Protein AF-A0A7L7MEM9-F1 (afdb_monomer_lite)

pLDDT: mean 86.43, std 15.24, range [37.97, 97.62]

Sequence (94 aa):
MSARGDLAFALGSYRTRSPSSALGWLLLRGRDVADQLAPAAARPVRHWLRDRHEHERALAALADGGTYTFTAHEDGVRYLLTAGPRDRASTSRP

Structure (mmCIF, N/CA/C/O backbone):
data_AF-A0A7L7MEM9-F1
#
_entry.id   AF-A0A7L7MEM9-F1
#
loop_
_atom_site.group_PDB
_atom_site.id
_atom_site.type_symbol
_atom_site.label_atom_id
_atom_site.label_alt_id
_atom_site.label_comp_id
_atom_site.label_asym_id
_atom_site.label_entity_id
_atom_site.label_seq_id
_atom_site.pdbx_PDB_ins_code
_atom_site.Cartn_x
_atom_site.Cartn_y
_atom_site.Cartn_z
_atom_site.occupancy
_atom_site.B_iso_or_equiv
_atom_site.auth_seq_id
_atom_site.auth_comp_id
_atom_site.auth_asym_id
_atom_site.auth_atom_id
_atom_site.pdbx_PDB_model_num
ATOM 1 N N . MET A 1 1 ? -19.142 -14.993 20.794 1.00 37.97 1 MET A N 1
ATOM 2 C CA . MET A 1 1 ? -19.893 -14.854 19.530 1.00 37.97 1 MET A CA 1
ATOM 3 C C . MET A 1 1 ? -18.862 -14.706 18.420 1.00 37.97 1 MET A C 1
ATOM 5 O O . MET A 1 1 ? -18.264 -13.649 18.297 1.00 37.97 1 MET A O 1
ATOM 9 N N . SER A 1 2 ? -18.527 -15.810 17.750 1.00 40.91 2 SER A N 1
ATOM 10 C CA . SER A 1 2 ? -17.409 -15.898 16.803 1.00 40.91 2 SER A CA 1
ATOM 11 C C . SER A 1 2 ? -17.913 -15.702 15.378 1.00 40.91 2 SER A C 1
ATOM 13 O O . SER A 1 2 ? -18.596 -16.575 14.856 1.00 40.91 2 SER A O 1
ATOM 15 N N . ALA A 1 3 ? -17.534 -14.599 14.740 1.00 43.97 3 ALA A N 1
ATOM 16 C CA . ALA A 1 3 ? -17.547 -14.470 13.288 1.00 43.97 3 ALA A CA 1
ATOM 17 C C . ALA A 1 3 ? -16.091 -14.306 12.833 1.00 43.97 3 ALA A C 1
ATOM 19 O O . ALA A 1 3 ? -15.616 -13.197 12.627 1.00 43.97 3 ALA A O 1
ATOM 20 N N . ARG A 1 4 ? -15.339 -15.411 12.745 1.00 52.22 4 ARG A N 1
ATOM 21 C CA . ARG A 1 4 ? -14.031 -15.406 12.068 1.00 52.22 4 ARG A CA 1
ATOM 22 C C . ARG A 1 4 ? -14.275 -15.587 10.574 1.00 52.22 4 ARG A C 1
ATOM 24 O O . ARG A 1 4 ? -14.120 -16.682 10.047 1.00 52.22 4 ARG A O 1
ATOM 31 N N . GLY A 1 5 ? -14.747 -14.532 9.922 1.00 54.09 5 GLY A N 1
ATOM 32 C CA . GLY A 1 5 ? -14.684 -14.425 8.471 1.00 54.09 5 GLY A CA 1
ATOM 33 C C . GLY A 1 5 ? -13.474 -13.574 8.124 1.00 54.09 5 GLY A C 1
ATOM 34 O O . GLY A 1 5 ? -13.493 -12.393 8.439 1.00 54.09 5 GLY A O 1
ATOM 35 N N . ASP A 1 6 ? -12.443 -14.158 7.506 1.00 69.38 6 ASP A N 1
ATOM 36 C CA . ASP A 1 6 ? -11.277 -13.422 6.993 1.00 69.38 6 ASP A CA 1
ATOM 37 C C . ASP A 1 6 ? -11.669 -12.593 5.754 1.00 69.38 6 ASP A C 1
ATOM 39 O O . ASP A 1 6 ? -11.327 -12.937 4.613 1.00 69.38 6 ASP A O 1
ATOM 43 N N . LEU A 1 7 ? -12.423 -11.512 5.967 1.00 82.50 7 LEU A N 1
ATOM 44 C CA . LEU A 1 7 ? -12.882 -10.619 4.905 1.00 82.50 7 LEU A CA 1
ATOM 45 C C . LEU A 1 7 ? -11.689 -9.859 4.329 1.00 82.50 7 LEU A C 1
ATOM 47 O O . LEU A 1 7 ? -11.009 -9.118 5.032 1.00 82.50 7 LEU A O 1
ATOM 51 N N . ALA A 1 8 ? -11.428 -10.048 3.039 1.00 85.38 8 ALA A N 1
ATOM 52 C CA . ALA A 1 8 ? -10.356 -9.366 2.331 1.00 85.38 8 ALA A CA 1
ATOM 53 C C . ALA A 1 8 ? -10.908 -8.168 1.546 1.00 85.38 8 ALA A C 1
ATOM 55 O O . ALA A 1 8 ? -11.735 -8.341 0.653 1.00 85.38 8 ALA A O 1
ATOM 56 N N . PHE A 1 9 ? -10.420 -6.964 1.844 1.00 85.31 9 PHE A N 1
ATOM 57 C CA . PHE A 1 9 ? -10.749 -5.736 1.126 1.00 85.31 9 PHE A CA 1
ATOM 58 C C . PHE A 1 9 ? -9.538 -5.245 0.339 1.00 85.31 9 PHE A C 1
ATOM 60 O O . PHE A 1 9 ? -8.512 -4.856 0.901 1.00 85.31 9 PHE A O 1
ATOM 67 N N . ALA A 1 10 ? -9.673 -5.240 -0.986 1.00 87.62 10 ALA A N 1
ATOM 68 C CA . ALA A 1 10 ? -8.687 -4.648 -1.877 1.00 87.62 10 ALA A CA 1
ATOM 69 C C . ALA A 1 10 ? -8.818 -3.119 -1.859 1.00 87.62 10 ALA A C 1
ATOM 71 O O . ALA A 1 10 ? -9.841 -2.565 -2.254 1.00 87.62 10 ALA A O 1
ATOM 72 N N . LEU A 1 11 ? -7.765 -2.432 -1.420 1.00 87.38 11 LEU A N 1
ATOM 73 C CA . LEU A 1 11 ? -7.715 -0.968 -1.323 1.00 87.38 11 LEU A CA 1
ATOM 74 C C . LEU A 1 11 ? -7.163 -0.295 -2.585 1.00 87.38 11 LEU A C 1
ATOM 76 O O . LEU A 1 11 ? -7.167 0.938 -2.704 1.00 87.38 11 LEU A O 1
ATOM 80 N N . GLY A 1 12 ? -6.693 -1.109 -3.525 1.00 90.12 12 GLY A N 1
ATOM 81 C CA . GLY A 1 12 ? -6.268 -0.702 -4.850 1.00 90.12 12 GLY A CA 1
ATOM 82 C C . GLY A 1 12 ? -5.205 -1.632 -5.414 1.00 90.12 12 GLY A C 1
ATOM 83 O O . GLY A 1 12 ? -4.539 -2.371 -4.684 1.00 90.12 12 GLY A O 1
ATOM 84 N N . SER A 1 13 ? -5.012 -1.531 -6.726 1.00 93.25 13 SER A N 1
ATOM 85 C CA . SER A 1 13 ? -3.889 -2.158 -7.407 1.00 93.25 13 SER A CA 1
ATOM 86 C C . SER A 1 13 ? -3.243 -1.208 -8.401 1.00 93.25 13 SER A C 1
ATOM 88 O O . SER A 1 13 ? -3.959 -0.472 -9.085 1.00 93.25 13 SER A O 1
ATOM 90 N N . TYR A 1 14 ? -1.925 -1.283 -8.555 1.00 94.75 14 TYR A N 1
ATOM 91 C CA . TYR A 1 14 ? -1.211 -0.509 -9.564 1.00 94.75 14 TYR A CA 1
ATOM 92 C C . TYR A 1 14 ? -0.214 -1.351 -10.342 1.00 94.75 14 TYR A C 1
ATOM 94 O O . TYR A 1 14 ? 0.583 -2.098 -9.780 1.00 94.75 14 TYR A O 1
ATOM 102 N N . ARG A 1 15 ? -0.265 -1.218 -11.668 1.00 93.12 15 ARG A N 1
ATOM 103 C CA . ARG A 1 15 ? 0.588 -1.967 -12.584 1.00 93.12 15 ARG A CA 1
ATOM 104 C C . ARG A 1 15 ? 1.432 -1.029 -13.427 1.00 93.12 15 ARG A C 1
ATOM 106 O O . ARG A 1 15 ? 0.904 -0.236 -14.207 1.00 93.12 15 ARG A O 1
ATOM 113 N N . THR A 1 16 ? 2.747 -1.147 -13.312 1.00 92.62 16 THR A N 1
ATOM 114 C CA . THR A 1 16 ? 3.708 -0.309 -14.041 1.00 92.62 16 THR A CA 1
ATOM 115 C C . THR A 1 16 ? 4.965 -1.101 -14.377 1.00 92.62 16 THR A C 1
ATOM 117 O O . THR A 1 16 ? 5.228 -2.133 -13.780 1.00 92.62 16 THR A O 1
ATOM 120 N N . ARG A 1 17 ? 5.744 -0.648 -15.361 1.00 90.38 17 ARG A N 1
ATOM 121 C CA . ARG A 1 17 ? 7.047 -1.257 -15.686 1.00 90.38 17 ARG A CA 1
ATOM 122 C C . ARG A 1 17 ? 8.180 -0.764 -14.788 1.00 90.38 17 ARG A C 1
ATOM 124 O O . ARG A 1 17 ? 9.279 -1.289 -14.874 1.00 90.38 17 ARG A O 1
ATOM 131 N N . SER A 1 18 ? 7.927 0.269 -13.986 1.00 94.94 18 SER A N 1
ATOM 132 C CA . SER A 1 18 ? 8.921 0.889 -13.114 1.00 94.94 18 SER A CA 1
ATOM 133 C C . SER A 1 18 ? 8.710 0.434 -11.665 1.00 94.94 18 SER A C 1
ATOM 135 O O . SER A 1 18 ? 7.715 0.843 -11.056 1.00 94.94 18 SER A O 1
ATOM 137 N N . PRO A 1 19 ? 9.627 -0.366 -11.085 1.00 94.44 19 PRO A N 1
ATOM 138 C CA . PRO A 1 19 ? 9.542 -0.800 -9.689 1.0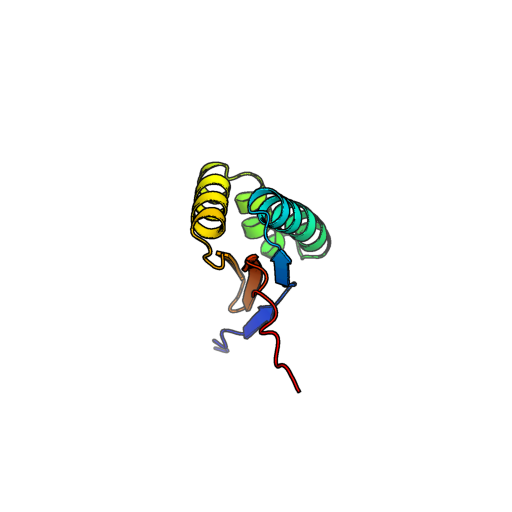0 94.44 19 PRO A CA 1
ATOM 139 C C . PRO A 1 19 ? 9.463 0.371 -8.703 1.00 94.44 19 PRO A C 1
ATOM 141 O O . PRO A 1 19 ? 8.667 0.350 -7.766 1.00 94.44 19 PRO A O 1
ATOM 144 N N . SER A 1 20 ? 10.219 1.445 -8.950 1.00 96.00 20 SER A N 1
ATOM 145 C CA . SER A 1 20 ? 10.203 2.641 -8.100 1.00 96.00 20 SER A CA 1
ATOM 146 C C . SER A 1 20 ? 8.874 3.394 -8.179 1.00 96.00 20 SER A C 1
ATOM 148 O O . SER A 1 20 ? 8.384 3.881 -7.162 1.00 96.00 20 SER A O 1
ATOM 150 N N . SER A 1 21 ? 8.239 3.443 -9.354 1.00 96.88 21 SER A N 1
ATOM 151 C CA . SER A 1 21 ? 6.895 4.017 -9.493 1.00 96.88 21 SER A CA 1
ATOM 152 C C . SER A 1 21 ? 5.831 3.147 -8.818 1.00 96.88 21 SER A C 1
ATOM 154 O O . SER A 1 21 ? 4.889 3.687 -8.245 1.00 96.88 21 SER A O 1
ATOM 156 N N . ALA A 1 22 ? 5.981 1.819 -8.854 1.00 96.25 22 ALA A N 1
ATOM 157 C CA . ALA A 1 22 ? 5.099 0.893 -8.144 1.00 96.25 22 ALA A CA 1
ATOM 158 C C . ALA A 1 22 ? 5.190 1.081 -6.622 1.00 96.25 22 ALA A C 1
ATOM 160 O O . ALA A 1 22 ? 4.159 1.243 -5.968 1.00 96.25 22 ALA A O 1
ATOM 161 N N . LEU A 1 23 ? 6.406 1.155 -6.069 1.00 97.19 23 LEU A N 1
ATOM 162 C CA . LEU A 1 23 ? 6.611 1.458 -4.652 1.00 97.19 23 LEU A CA 1
ATOM 163 C C . LEU A 1 23 ? 6.086 2.855 -4.287 1.00 97.19 23 LEU A C 1
ATOM 165 O O . LEU A 1 23 ? 5.377 3.005 -3.297 1.00 97.19 23 LEU A O 1
ATOM 169 N N . GLY A 1 24 ? 6.373 3.871 -5.106 1.00 97.44 24 GLY A N 1
ATOM 170 C CA . GLY A 1 24 ? 5.875 5.232 -4.891 1.00 97.44 24 GLY A CA 1
ATOM 171 C C . GLY A 1 24 ? 4.346 5.301 -4.831 1.00 97.44 24 GLY A C 1
ATOM 172 O O . GLY A 1 24 ? 3.795 5.972 -3.958 1.00 97.44 24 GLY A O 1
ATOM 173 N N . TRP A 1 25 ? 3.658 4.551 -5.696 1.00 97.12 25 TRP A N 1
ATOM 174 C CA . TRP A 1 25 ? 2.204 4.428 -5.642 1.00 97.12 25 TRP A CA 1
ATOM 175 C C . TRP A 1 25 ? 1.723 3.756 -4.348 1.00 97.12 25 TRP A C 1
ATOM 177 O O . TRP A 1 25 ? 0.792 4.267 -3.729 1.00 97.12 25 TRP A O 1
ATOM 187 N N . LEU A 1 26 ? 2.362 2.664 -3.902 1.00 96.88 26 LEU A N 1
ATOM 188 C CA . LEU A 1 26 ? 2.000 1.994 -2.644 1.00 96.88 26 LEU A CA 1
ATOM 189 C C . LEU A 1 26 ? 2.138 2.936 -1.441 1.00 96.88 26 LEU A C 1
ATOM 191 O O . LEU A 1 26 ? 1.254 2.974 -0.589 1.00 96.88 26 LEU A O 1
ATOM 195 N N . LEU A 1 27 ? 3.215 3.727 -1.388 1.00 97.56 27 LEU A N 1
ATOM 196 C CA . LEU A 1 27 ? 3.456 4.694 -0.313 1.00 97.56 27 LEU A CA 1
ATOM 197 C C . LEU A 1 27 ? 2.411 5.809 -0.294 1.00 97.56 27 LEU A C 1
ATOM 199 O O . LEU A 1 27 ? 1.897 6.154 0.769 1.00 97.56 27 LEU A O 1
ATOM 203 N N . LEU A 1 28 ? 2.094 6.374 -1.461 1.00 97.50 28 LEU A N 1
ATOM 204 C CA . LEU A 1 28 ? 1.061 7.400 -1.574 1.00 97.50 28 LEU A CA 1
ATOM 205 C C . LEU A 1 28 ? -0.298 6.834 -1.159 1.00 97.50 28 LEU A C 1
ATOM 207 O O . LEU A 1 28 ? -0.948 7.369 -0.266 1.00 97.50 28 LEU A O 1
ATOM 211 N N . ARG A 1 29 ? -0.685 5.694 -1.738 1.00 96.00 29 ARG A N 1
ATOM 212 C CA . ARG A 1 29 ? -1.980 5.077 -1.465 1.00 96.00 29 ARG A CA 1
ATOM 213 C C . ARG A 1 29 ? -2.109 4.626 -0.012 1.00 96.00 29 ARG A C 1
ATOM 215 O O . ARG A 1 29 ? -3.178 4.766 0.572 1.00 96.00 29 ARG A O 1
ATOM 222 N N . GLY A 1 30 ? -1.031 4.117 0.581 1.00 95.19 30 GLY A N 1
ATOM 223 C CA . GLY A 1 30 ? -0.981 3.764 1.995 1.00 95.19 30 GLY A CA 1
ATOM 224 C C . GLY A 1 30 ? -1.235 4.965 2.907 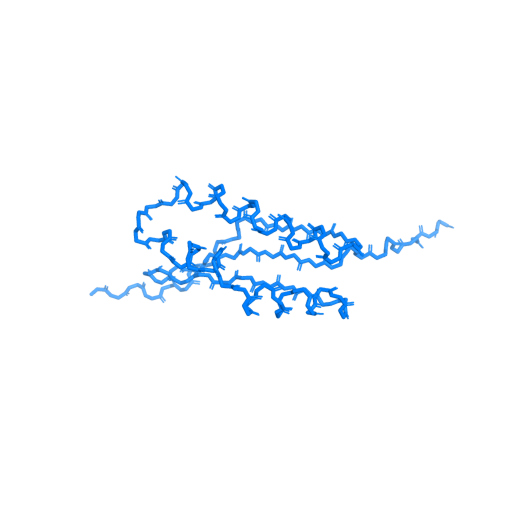1.00 95.19 30 GLY A C 1
ATOM 225 O O . GLY A 1 30 ? -1.935 4.816 3.905 1.00 95.19 30 GLY A O 1
ATOM 226 N N . ARG A 1 31 ? -0.732 6.161 2.561 1.00 96.25 31 ARG A N 1
ATOM 227 C CA . ARG A 1 31 ? -1.021 7.400 3.308 1.00 96.25 31 ARG A CA 1
ATOM 228 C C . ARG A 1 31 ? -2.495 7.773 3.205 1.00 96.25 31 ARG A C 1
ATOM 230 O O . ARG A 1 31 ? -3.144 7.882 4.239 1.00 96.25 31 ARG A O 1
ATOM 237 N N . ASP A 1 32 ? -3.026 7.844 1.984 1.00 95.25 32 ASP A N 1
ATOM 238 C CA . ASP A 1 32 ? -4.436 8.185 1.746 1.00 95.25 32 ASP A CA 1
ATOM 239 C C . ASP A 1 32 ? -5.386 7.244 2.506 1.00 95.25 32 ASP A C 1
ATOM 241 O O . ASP A 1 32 ? -6.371 7.675 3.100 1.00 95.25 32 ASP A O 1
ATOM 245 N N . VAL A 1 33 ? -5.079 5.943 2.510 1.00 91.19 33 VAL A N 1
ATOM 246 C CA . VAL A 1 33 ? -5.840 4.930 3.253 1.00 91.19 33 VAL A CA 1
ATOM 247 C C . VAL A 1 33 ? -5.706 5.138 4.760 1.00 91.19 33 VAL A C 1
ATOM 249 O O . VAL A 1 33 ? -6.705 5.100 5.473 1.00 91.19 33 VAL A O 1
ATOM 252 N N . ALA A 1 34 ? -4.490 5.341 5.270 1.00 92.50 34 ALA A N 1
ATOM 253 C CA . ALA A 1 34 ? -4.254 5.498 6.703 1.00 92.50 34 ALA A CA 1
ATOM 254 C C . ALA A 1 34 ? -4.945 6.737 7.301 1.00 92.50 34 ALA A C 1
ATOM 256 O O . ALA A 1 34 ? -5.177 6.765 8.513 1.00 92.50 34 ALA A O 1
ATOM 257 N N . ASP A 1 35 ? -5.258 7.734 6.474 1.00 94.12 35 ASP A N 1
ATOM 258 C CA . ASP A 1 35 ? -6.023 8.923 6.859 1.00 94.12 35 ASP A CA 1
ATOM 259 C C . ASP A 1 35 ? -7.541 8.672 6.880 1.00 94.12 35 ASP A C 1
ATOM 261 O O . ASP A 1 35 ? -8.272 9.368 7.581 1.00 94.12 35 ASP A O 1
ATOM 265 N N . GLN A 1 36 ? -8.021 7.657 6.154 1.00 89.69 36 GLN A N 1
ATOM 266 C CA . GLN A 1 36 ? -9.439 7.275 6.079 1.00 89.69 36 GLN A CA 1
ATOM 267 C C . GLN A 1 36 ? -9.826 6.179 7.083 1.00 89.69 36 GLN A C 1
ATOM 269 O O . GLN A 1 36 ? -11.004 6.018 7.403 1.00 89.69 36 GLN A O 1
ATOM 274 N N . LEU A 1 37 ? -8.854 5.402 7.564 1.00 87.56 37 LEU A N 1
ATOM 275 C CA . LEU A 1 37 ? -9.081 4.316 8.514 1.00 87.56 37 LEU A CA 1
ATOM 276 C C . LEU A 1 37 ? -9.253 4.824 9.952 1.00 87.56 37 LEU A C 1
ATOM 278 O O . LEU A 1 37 ? -8.636 5.801 10.379 1.00 87.56 37 LEU A O 1
ATOM 282 N N . ALA A 1 38 ? -10.033 4.080 10.742 1.00 87.94 38 ALA A N 1
ATOM 283 C CA . ALA A 1 38 ? -10.079 4.268 12.187 1.00 87.94 38 ALA A CA 1
ATOM 284 C C . ALA A 1 38 ? -8.669 4.120 12.803 1.00 87.94 38 ALA A C 1
ATOM 286 O O . ALA A 1 38 ? -7.853 3.347 12.289 1.00 87.94 38 ALA A O 1
ATOM 287 N N . PRO A 1 39 ? -8.363 4.797 13.929 1.00 88.12 39 PRO A N 1
ATOM 288 C CA . PRO A 1 39 ? -7.006 4.838 14.474 1.00 88.12 39 PRO A CA 1
ATOM 289 C C . PRO A 1 39 ? -6.357 3.473 14.726 1.00 88.12 39 PRO A C 1
ATOM 291 O O . PRO A 1 39 ? -5.146 3.359 14.556 1.00 88.12 39 PRO A O 1
ATOM 294 N N . ALA A 1 40 ? -7.127 2.458 15.132 1.00 85.50 40 ALA A N 1
ATOM 295 C CA . ALA A 1 40 ? -6.619 1.102 15.349 1.00 85.50 40 ALA A CA 1
ATOM 296 C C . ALA A 1 40 ? -6.228 0.434 14.015 1.00 85.50 40 ALA A C 1
ATOM 298 O O . ALA A 1 40 ? -5.050 0.139 13.813 1.00 85.50 40 ALA A O 1
ATOM 299 N N . ALA A 1 41 ? -7.154 0.393 13.051 1.00 84.75 41 ALA A N 1
ATOM 300 C CA . ALA A 1 41 ? -6.936 -0.133 11.701 1.00 84.75 41 ALA A CA 1
ATOM 301 C C . ALA A 1 41 ? -5.819 0.588 10.915 1.00 84.75 41 ALA A C 1
ATOM 303 O O . ALA A 1 41 ? -5.157 -0.011 10.068 1.00 84.75 41 ALA A O 1
ATOM 304 N N . ALA A 1 42 ? -5.569 1.873 11.191 1.00 90.62 42 ALA A N 1
ATOM 305 C CA . ALA A 1 42 ? -4.510 2.642 10.537 1.00 90.62 42 ALA A CA 1
ATOM 306 C C . ALA A 1 42 ? -3.092 2.294 11.034 1.00 90.62 42 ALA A C 1
ATOM 308 O O . ALA A 1 42 ? -2.114 2.566 10.333 1.00 90.62 42 ALA A O 1
ATOM 309 N N . ARG A 1 43 ? -2.939 1.715 12.238 1.00 91.25 43 ARG A N 1
ATOM 310 C CA . ARG A 1 43 ? -1.627 1.403 12.844 1.00 91.25 43 ARG A CA 1
ATOM 311 C C . ARG A 1 43 ? -0.723 0.541 11.957 1.00 91.25 43 ARG A C 1
ATOM 313 O O . ARG A 1 43 ? 0.406 0.978 11.727 1.00 91.25 43 ARG A O 1
ATOM 320 N N . PRO A 1 44 ? -1.159 -0.625 11.442 1.00 90.38 44 PRO A N 1
ATOM 321 C CA . PRO A 1 44 ? -0.306 -1.460 10.597 1.00 90.38 44 PRO A CA 1
ATOM 322 C C . PRO A 1 44 ? 0.123 -0.745 9.311 1.00 90.38 44 PRO A C 1
ATOM 324 O O . PRO A 1 44 ? 1.287 -0.830 8.927 1.00 90.38 44 PRO A O 1
ATOM 327 N N . VAL A 1 45 ? -0.767 0.037 8.689 1.00 92.44 45 VAL A N 1
ATOM 328 C CA . VAL A 1 45 ? -0.440 0.823 7.486 1.00 92.44 45 VAL A CA 1
ATOM 329 C C . VAL A 1 45 ? 0.602 1.903 7.806 1.00 92.44 45 VAL A C 1
ATOM 331 O O . VAL A 1 45 ? 1.586 2.060 7.088 1.00 92.44 45 VAL A O 1
ATOM 334 N N . ARG A 1 46 ? 0.444 2.616 8.928 1.00 94.75 46 ARG A N 1
ATOM 335 C CA . ARG A 1 46 ? 1.398 3.643 9.388 1.00 94.75 46 ARG A CA 1
ATOM 336 C C . ARG A 1 46 ? 2.756 3.068 9.779 1.00 94.75 46 ARG A C 1
ATOM 338 O O . ARG A 1 46 ? 3.763 3.753 9.608 1.00 94.75 46 ARG A O 1
ATOM 345 N N . HIS A 1 47 ? 2.783 1.853 10.323 1.00 93.75 47 HIS A N 1
ATOM 346 C CA . HIS A 1 47 ? 4.021 1.137 10.609 1.00 93.75 47 HIS A CA 1
ATOM 347 C C . HIS A 1 47 ? 4.744 0.776 9.311 1.00 93.75 47 HIS A C 1
ATOM 349 O O . HIS A 1 47 ? 5.899 1.160 9.146 1.00 93.75 47 HIS A O 1
ATOM 355 N N . TRP A 1 48 ? 4.031 0.152 8.367 1.00 94.81 48 TRP A N 1
ATOM 356 C CA . TRP A 1 48 ? 4.563 -0.195 7.050 1.00 94.81 48 TRP A CA 1
ATOM 357 C C . TRP A 1 48 ? 5.153 1.021 6.330 1.00 94.81 48 TRP A C 1
ATOM 359 O O . TRP A 1 48 ? 6.306 0.977 5.933 1.00 94.81 48 TRP A O 1
ATOM 369 N N . LEU A 1 49 ? 4.444 2.160 6.302 1.00 96.19 49 LEU A N 1
ATOM 370 C CA . LEU A 1 49 ? 4.914 3.417 5.689 1.00 96.19 49 LEU A CA 1
ATOM 371 C C . LEU A 1 49 ? 6.248 3.956 6.242 1.00 96.19 49 LEU A C 1
ATOM 373 O O . LEU A 1 49 ? 6.832 4.872 5.655 1.00 96.19 49 LEU A O 1
ATOM 377 N N . ARG A 1 50 ? 6.708 3.458 7.393 1.00 96.94 50 ARG A N 1
ATOM 378 C CA . ARG A 1 50 ? 7.971 3.840 8.041 1.00 96.94 50 ARG A CA 1
ATOM 379 C C . ARG A 1 50 ? 9.005 2.711 8.016 1.00 96.94 50 ARG A C 1
ATOM 381 O O . ARG A 1 50 ? 10.152 2.946 8.401 1.00 96.94 50 ARG A O 1
ATOM 388 N N . ASP A 1 51 ? 8.629 1.519 7.564 1.00 96.81 51 ASP A N 1
ATOM 389 C CA . ASP A 1 51 ? 9.489 0.345 7.530 1.00 96.81 51 ASP A CA 1
ATOM 390 C C . ASP A 1 51 ? 10.328 0.321 6.247 1.00 96.81 51 ASP A C 1
ATOM 392 O O . ASP A 1 51 ? 9.908 -0.121 5.178 1.00 96.81 51 ASP A O 1
ATOM 396 N N . ARG A 1 52 ? 11.567 0.801 6.367 1.00 96.75 52 ARG A N 1
ATOM 397 C CA . ARG A 1 52 ? 12.517 0.819 5.249 1.00 96.75 52 ARG A CA 1
ATOM 398 C C . ARG A 1 52 ? 12.884 -0.578 4.751 1.00 96.75 52 ARG A C 1
ATOM 400 O O . ARG A 1 52 ? 13.022 -0.739 3.543 1.00 96.75 52 ARG A O 1
ATOM 407 N N . HIS A 1 53 ? 12.999 -1.565 5.640 1.00 97.19 53 HIS A N 1
ATOM 408 C CA . HIS A 1 53 ? 13.349 -2.925 5.222 1.00 97.19 53 HIS A CA 1
ATOM 409 C C . HIS A 1 53 ? 12.223 -3.525 4.385 1.00 97.19 53 HIS A C 1
ATOM 411 O O . HIS A 1 53 ? 12.474 -4.168 3.369 1.00 97.19 53 HIS A O 1
ATOM 417 N N . GLU A 1 54 ? 10.972 -3.272 4.766 1.00 95.75 54 GLU A N 1
ATOM 418 C CA . GLU A 1 54 ? 9.837 -3.747 3.986 1.00 95.75 54 GLU A CA 1
ATOM 419 C C . GLU A 1 54 ? 9.724 -3.049 2.627 1.00 95.75 54 GLU A C 1
ATOM 421 O O . GLU A 1 54 ? 9.406 -3.695 1.630 1.00 95.75 54 GLU A O 1
ATOM 426 N N . HIS A 1 55 ? 10.060 -1.760 2.542 1.00 97.31 55 HIS A N 1
ATOM 427 C CA . HIS A 1 55 ? 10.124 -1.058 1.259 1.00 97.31 55 HIS A CA 1
ATOM 428 C C . HIS A 1 55 ? 11.219 -1.606 0.337 1.00 97.31 55 HIS A C 1
ATOM 430 O O . HIS A 1 55 ? 10.998 -1.724 -0.867 1.00 97.31 55 HIS A O 1
ATOM 436 N N . GLU A 1 56 ? 12.384 -1.961 0.884 1.00 97.62 56 GLU A N 1
ATOM 437 C CA . GLU A 1 56 ? 13.462 -2.610 0.130 1.00 97.62 56 GLU A CA 1
ATOM 438 C C . GLU A 1 56 ? 13.031 -3.993 -0.371 1.00 97.62 56 GLU A C 1
ATOM 440 O O . GLU A 1 56 ? 13.226 -4.303 -1.548 1.00 97.62 56 GLU A O 1
ATOM 445 N N . ARG A 1 57 ? 12.355 -4.790 0.473 1.00 96.69 57 ARG 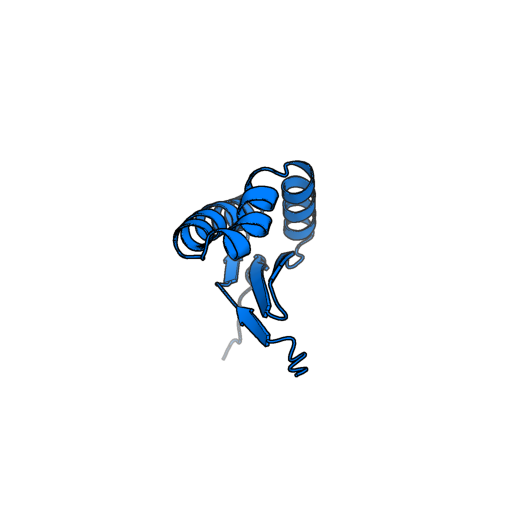A N 1
ATOM 446 C CA . ARG A 1 57 ? 11.763 -6.077 0.063 1.00 96.69 57 ARG A CA 1
ATOM 447 C C . ARG A 1 57 ? 10.726 -5.908 -1.043 1.00 96.69 57 ARG A C 1
ATOM 449 O O . ARG A 1 57 ? 10.756 -6.648 -2.026 1.00 96.69 57 ARG A O 1
ATOM 456 N N . ALA A 1 58 ? 9.836 -4.927 -0.911 1.00 96.06 58 ALA A N 1
ATOM 457 C CA . ALA A 1 58 ? 8.836 -4.622 -1.927 1.00 96.06 58 ALA A CA 1
ATOM 458 C C . ALA A 1 58 ? 9.493 -4.223 -3.253 1.00 96.06 58 ALA A C 1
ATOM 460 O O . ALA A 1 58 ? 9.103 -4.715 -4.311 1.00 96.06 58 ALA A O 1
ATOM 461 N N . LEU A 1 59 ? 10.515 -3.366 -3.201 1.00 97.00 59 LEU A N 1
ATOM 462 C CA . LEU A 1 59 ? 11.236 -2.920 -4.388 1.00 97.00 59 LEU A CA 1
ATOM 463 C C . LEU A 1 59 ? 11.962 -4.073 -5.086 1.00 97.00 59 LEU A C 1
ATOM 465 O O . LEU A 1 59 ? 11.880 -4.162 -6.308 1.00 97.00 59 LEU A O 1
ATOM 469 N N . ALA A 1 60 ? 12.625 -4.953 -4.329 1.00 97.00 60 ALA A N 1
ATOM 470 C CA . ALA A 1 60 ? 13.288 -6.138 -4.869 1.00 97.00 60 ALA A CA 1
ATOM 471 C C . ALA A 1 60 ? 12.285 -7.058 -5.581 1.00 97.00 60 ALA A C 1
ATOM 473 O O . ALA A 1 60 ? 12.465 -7.372 -6.754 1.00 97.00 60 ALA A O 1
ATOM 474 N N . ALA A 1 61 ? 11.160 -7.374 -4.929 1.00 95.38 61 ALA A N 1
ATOM 475 C CA . ALA A 1 61 ? 10.109 -8.192 -5.532 1.00 95.38 61 ALA A CA 1
ATOM 476 C C . ALA A 1 61 ? 9.560 -7.581 -6.834 1.00 95.38 61 ALA A C 1
ATOM 478 O O . ALA A 1 61 ? 9.334 -8.291 -7.810 1.00 95.38 61 ALA A O 1
ATOM 479 N N . LEU A 1 62 ? 9.363 -6.260 -6.870 1.0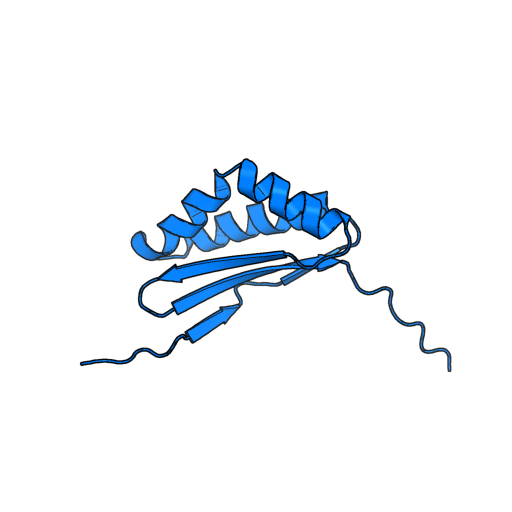0 95.06 62 LEU A N 1
ATOM 480 C CA . LEU A 1 62 ? 8.898 -5.546 -8.063 1.00 95.06 62 LEU A CA 1
ATOM 481 C C . LEU A 1 62 ? 9.960 -5.509 -9.175 1.00 95.06 62 LEU A C 1
ATOM 483 O O . LEU A 1 62 ? 9.608 -5.572 -10.354 1.00 95.06 62 LEU A O 1
ATOM 487 N N . ALA A 1 63 ? 11.242 -5.395 -8.818 1.00 94.56 63 ALA A N 1
ATOM 488 C CA . ALA A 1 63 ? 12.363 -5.402 -9.758 1.00 94.56 63 ALA A CA 1
ATOM 489 C C . ALA A 1 63 ? 12.549 -6.769 -10.429 1.00 94.56 63 ALA A C 1
ATOM 491 O O . ALA A 1 63 ? 12.820 -6.820 -11.628 1.00 94.56 63 ALA A O 1
ATOM 492 N N . ASP A 1 64 ? 12.276 -7.849 -9.699 1.00 94.69 64 ASP A N 1
ATOM 493 C CA . ASP A 1 64 ? 12.281 -9.220 -10.220 1.00 94.69 64 ASP A CA 1
ATOM 494 C C . ASP A 1 64 ? 11.060 -9.528 -11.114 1.00 94.69 64 ASP A C 1
ATOM 496 O O . ASP A 1 64 ? 10.871 -10.656 -11.571 1.00 94.69 64 ASP A O 1
ATOM 500 N N . GLY A 1 65 ? 10.203 -8.533 -11.380 1.00 92.06 65 GLY A N 1
ATOM 501 C CA . GLY A 1 65 ? 8.965 -8.710 -12.138 1.00 92.06 65 GLY A CA 1
ATOM 502 C C . GLY A 1 65 ? 7.865 -9.414 -11.338 1.00 92.06 65 GLY A C 1
ATOM 503 O O . GLY A 1 65 ? 6.908 -9.925 -11.917 1.00 92.06 65 GLY A O 1
ATOM 504 N N . GLY A 1 66 ? 7.981 -9.454 -10.013 1.00 92.38 66 GLY A N 1
ATOM 505 C CA . GLY A 1 66 ? 6.971 -9.990 -9.115 1.00 92.38 66 GLY A CA 1
ATOM 506 C C . GLY A 1 66 ? 5.863 -8.987 -8.795 1.00 92.38 66 GLY A C 1
ATOM 507 O O . GLY A 1 66 ? 5.992 -7.773 -8.956 1.00 92.38 66 GLY A O 1
ATOM 508 N N . THR A 1 67 ? 4.743 -9.512 -8.305 1.00 94.50 67 THR A N 1
ATOM 509 C CA . THR A 1 67 ? 3.710 -8.700 -7.655 1.00 94.50 67 THR A CA 1
ATOM 510 C C . THR A 1 67 ? 3.996 -8.650 -6.160 1.00 94.50 67 THR A C 1
ATOM 512 O O . THR A 1 67 ? 4.183 -9.687 -5.530 1.00 94.50 67 THR A O 1
ATOM 515 N N . TYR A 1 68 ? 3.977 -7.455 -5.585 1.00 95.94 68 TYR A N 1
ATOM 516 C CA . TYR A 1 68 ? 4.034 -7.240 -4.148 1.00 95.94 68 TYR A CA 1
ATOM 517 C C . TYR A 1 68 ? 2.636 -6.909 -3.618 1.00 95.94 68 TYR A C 1
ATOM 519 O O . TYR A 1 68 ? 1.931 -6.075 -4.189 1.00 95.94 68 TYR A O 1
ATOM 527 N N . THR A 1 69 ? 2.228 -7.556 -2.525 1.00 95.25 69 THR A N 1
ATOM 528 C CA . THR A 1 6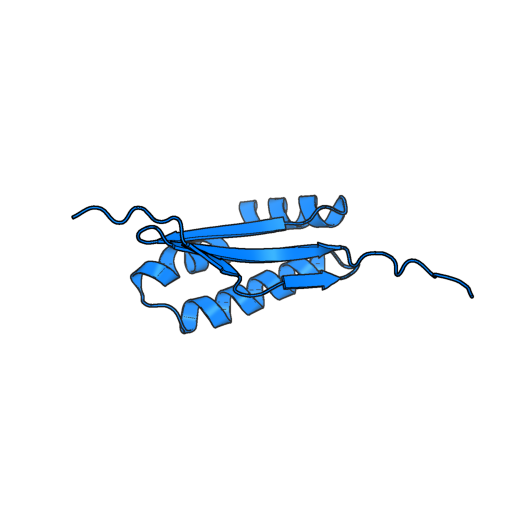9 ? 0.974 -7.246 -1.826 1.00 95.25 69 THR A CA 1
ATOM 529 C C . THR A 1 69 ? 1.258 -6.979 -0.360 1.00 95.25 69 THR A C 1
ATOM 531 O O . THR A 1 69 ? 1.611 -7.892 0.384 1.00 95.25 69 THR A O 1
ATOM 534 N N . PHE A 1 70 ? 1.051 -5.736 0.061 1.00 93.56 70 PHE A N 1
ATOM 535 C CA . PHE A 1 70 ? 0.988 -5.407 1.476 1.00 93.56 70 PHE A CA 1
ATOM 536 C C . PHE A 1 70 ? -0.362 -5.864 2.036 1.00 93.56 70 PHE A C 1
ATOM 538 O O . PHE A 1 70 ? -1.408 -5.560 1.456 1.00 93.56 70 PHE A O 1
ATOM 545 N N . THR A 1 71 ? -0.326 -6.576 3.164 1.00 92.19 71 THR A N 1
ATOM 546 C CA . THR A 1 71 ? -1.518 -7.050 3.876 1.00 92.19 71 THR A CA 1
ATOM 547 C C . THR A 1 71 ? -1.500 -6.531 5.309 1.00 92.19 71 THR A C 1
ATOM 549 O O . THR A 1 71 ? -0.614 -6.885 6.084 1.00 92.19 71 THR A O 1
ATOM 552 N N . ALA A 1 72 ? -2.489 -5.718 5.677 1.00 87.62 72 ALA A N 1
ATOM 553 C CA . ALA A 1 72 ? -2.742 -5.332 7.064 1.00 87.62 72 ALA A CA 1
ATOM 554 C C . ALA A 1 72 ? -3.904 -6.150 7.635 1.00 87.62 72 ALA A C 1
ATOM 556 O O . ALA A 1 72 ? -4.924 -6.317 6.968 1.00 87.62 72 ALA A O 1
ATOM 557 N N . HIS A 1 73 ? -3.755 -6.631 8.869 1.00 85.56 73 HIS A N 1
ATOM 558 C CA . HIS A 1 73 ? -4.782 -7.389 9.583 1.00 85.56 73 HIS A CA 1
ATOM 559 C C . HIS A 1 73 ? -5.368 -6.542 10.713 1.00 85.56 73 HIS A C 1
ATOM 561 O O . HIS A 1 73 ? -4.607 -6.011 11.517 1.00 85.56 73 HIS A O 1
ATOM 567 N N . GLU A 1 74 ? -6.695 -6.460 10.788 1.00 82.31 74 GLU A N 1
ATOM 568 C CA . GLU A 1 74 ? -7.430 -5.826 11.890 1.00 82.31 74 GLU A CA 1
ATOM 569 C C . GLU A 1 74 ? -8.755 -6.565 12.106 1.00 82.31 74 GLU A C 1
ATOM 571 O O . GLU A 1 74 ? -9.537 -6.669 11.168 1.00 82.31 74 GLU A O 1
ATOM 576 N N . ASP A 1 75 ? -9.023 -7.07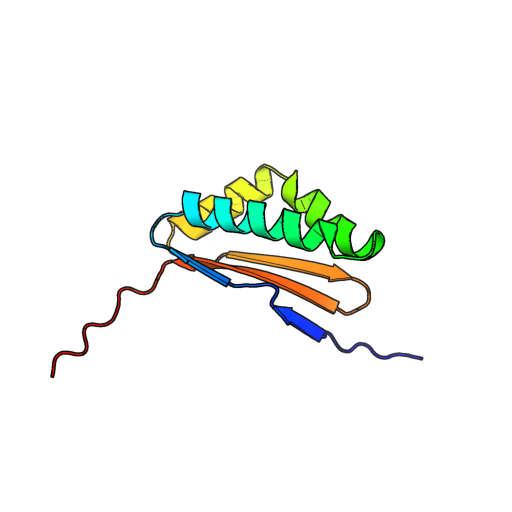3 13.312 1.00 81.06 75 ASP A N 1
ATOM 577 C CA . ASP A 1 75 ? -10.318 -7.660 13.711 1.00 81.06 75 ASP A CA 1
ATOM 578 C C . ASP A 1 75 ? -10.963 -8.623 12.684 1.00 81.06 75 ASP A C 1
ATOM 580 O O . ASP A 1 75 ? -12.165 -8.592 12.426 1.00 81.06 75 ASP A O 1
ATOM 584 N N . GLY A 1 76 ? -10.159 -9.511 12.084 1.00 82.38 76 GLY A N 1
ATOM 585 C CA . GLY A 1 76 ? -10.622 -10.482 11.076 1.00 82.38 76 GLY A CA 1
ATOM 586 C C . GLY A 1 76 ? -10.773 -9.909 9.662 1.00 82.38 76 GLY A C 1
ATOM 587 O O . GLY A 1 76 ? -11.192 -10.607 8.744 1.00 82.38 76 GLY A O 1
ATOM 588 N N . VAL A 1 77 ? -10.396 -8.653 9.456 1.00 83.69 77 VAL A N 1
ATOM 589 C CA . VAL A 1 77 ? -10.353 -7.989 8.158 1.00 83.69 77 VAL A CA 1
ATOM 590 C C . VAL A 1 77 ? -8.913 -7.922 7.654 1.00 83.69 77 VAL A C 1
ATOM 592 O O . VAL A 1 77 ? -7.990 -7.570 8.389 1.00 83.69 77 VAL A O 1
ATOM 595 N N . ARG A 1 78 ? -8.719 -8.249 6.374 1.00 88.81 78 ARG A N 1
ATOM 596 C CA . ARG A 1 78 ? -7.454 -8.117 5.645 1.00 88.81 78 ARG A CA 1
ATOM 597 C C . ARG A 1 78 ? -7.556 -6.986 4.639 1.00 88.81 78 ARG A C 1
ATOM 599 O O . ARG A 1 78 ? -8.348 -7.057 3.705 1.00 88.81 78 ARG A O 1
ATOM 606 N N . TYR A 1 79 ? -6.719 -5.975 4.790 1.00 87.00 79 TYR A N 1
ATOM 607 C CA . TYR A 1 79 ? -6.618 -4.861 3.858 1.00 87.00 79 TYR A CA 1
ATOM 608 C C . TYR A 1 79 ? -5.431 -5.068 2.927 1.00 87.00 79 TYR A C 1
ATOM 610 O O . TYR A 1 79 ? -4.307 -5.247 3.396 1.00 87.00 79 TYR A O 1
ATOM 618 N N . LEU A 1 80 ? -5.683 -5.043 1.620 1.00 92.06 80 LEU A N 1
ATOM 619 C CA . LEU A 1 80 ? -4.706 -5.411 0.597 1.00 92.06 80 LEU A CA 1
ATOM 620 C C . LEU A 1 80 ? -4.352 -4.204 -0.277 1.00 92.06 80 LEU A C 1
ATOM 622 O O . LEU A 1 80 ? -5.239 -3.587 -0.873 1.00 92.06 80 LEU A O 1
ATOM 626 N N . LEU A 1 81 ? -3.058 -3.903 -0.398 1.00 93.00 81 LEU A N 1
ATOM 627 C CA . LEU A 1 81 ? -2.510 -2.976 -1.391 1.00 93.00 81 LEU A CA 1
ATOM 628 C C . LEU A 1 81 ? -1.536 -3.726 -2.289 1.00 93.00 81 LEU A C 1
ATOM 630 O O . LEU A 1 81 ? -0.508 -4.213 -1.822 1.00 93.00 81 LEU A O 1
ATOM 634 N N . THR A 1 82 ? -1.853 -3.799 -3.578 1.00 95.19 82 THR A N 1
ATOM 635 C CA . THR A 1 82 ? -1.095 -4.623 -4.521 1.00 95.19 82 THR A CA 1
ATOM 636 C C . THR A 1 82 ? -0.424 -3.764 -5.583 1.00 95.19 82 THR A C 1
ATOM 638 O O . THR A 1 82 ? -1.061 -2.925 -6.215 1.00 95.19 82 THR A O 1
ATOM 641 N N . ALA A 1 83 ? 0.857 -3.996 -5.843 1.00 95.38 83 ALA A N 1
ATOM 642 C CA . ALA A 1 83 ? 1.532 -3.434 -7.003 1.00 95.38 83 ALA A CA 1
ATOM 643 C C . ALA A 1 83 ? 2.327 -4.508 -7.734 1.00 95.38 83 ALA A C 1
ATOM 645 O O . ALA A 1 83 ? 2.818 -5.451 -7.123 1.00 95.38 83 ALA A O 1
ATOM 646 N N . GLY A 1 84 ? 2.453 -4.382 -9.047 1.00 92.00 84 GLY A N 1
ATOM 647 C CA . GLY A 1 84 ? 3.167 -5.370 -9.846 1.00 92.00 84 GLY A CA 1
ATOM 648 C C . GLY A 1 84 ? 3.557 -4.838 -11.215 1.00 92.00 84 GLY A C 1
ATOM 649 O O . GLY A 1 84 ? 3.198 -3.707 -11.574 1.00 92.00 84 GLY A O 1
ATOM 650 N N . PRO A 1 85 ? 4.276 -5.640 -12.008 1.00 87.06 85 PRO A N 1
ATOM 651 C CA . PRO A 1 85 ? 4.565 -5.288 -13.380 1.00 87.06 85 PRO A CA 1
ATOM 652 C C . PRO A 1 85 ? 3.267 -5.110 -14.165 1.00 87.06 85 PRO A C 1
ATOM 654 O O . PRO A 1 85 ? 2.265 -5.807 -13.970 1.00 87.06 85 PRO A O 1
ATOM 657 N N . ARG A 1 86 ? 3.282 -4.172 -15.108 1.00 84.50 86 ARG A N 1
ATOM 658 C CA . ARG A 1 86 ? 2.257 -4.157 -16.148 1.00 84.50 86 ARG A CA 1
ATOM 659 C C . ARG A 1 86 ? 2.546 -5.296 -17.106 1.00 84.50 86 ARG A C 1
ATOM 661 O O . ARG A 1 86 ? 3.608 -5.287 -17.730 1.00 84.50 86 ARG A O 1
ATOM 668 N N . ASP A 1 87 ? 1.595 -6.220 -17.239 1.00 70.69 87 ASP A N 1
ATOM 669 C CA . ASP A 1 87 ? 1.660 -7.264 -18.256 1.00 70.69 87 ASP A CA 1
ATOM 670 C C . ASP A 1 87 ? 2.000 -6.590 -19.583 1.00 70.69 87 ASP A C 1
ATOM 672 O O . ASP A 1 87 ? 1.441 -5.541 -19.948 1.00 70.69 87 ASP A O 1
ATOM 676 N N . ARG A 1 88 ? 2.980 -7.145 -20.299 1.00 57.81 88 ARG A N 1
ATOM 677 C CA . ARG A 1 88 ? 3.185 -6.750 -21.686 1.00 57.81 88 ARG A CA 1
ATOM 678 C C . ARG A 1 88 ? 1.855 -7.048 -22.361 1.00 57.81 88 ARG A C 1
ATOM 680 O O . ARG A 1 88 ? 1.455 -8.205 -22.356 1.00 57.81 88 ARG A O 1
ATOM 687 N N . ALA A 1 89 ? 1.169 -6.019 -22.869 1.00 55.91 89 ALA A N 1
ATOM 688 C CA . ALA A 1 89 ? -0.035 -6.218 -23.660 1.00 55.91 89 ALA A CA 1
ATOM 689 C C . ALA A 1 89 ? 0.297 -7.310 -24.673 1.00 55.91 89 ALA A C 1
ATOM 691 O O . ALA A 1 89 ? 1.183 -7.121 -25.511 1.00 55.91 89 ALA A O 1
ATOM 692 N N . SER A 1 90 ? -0.318 -8.478 -24.513 1.00 49.72 90 SER A N 1
ATOM 693 C CA . SER A 1 90 ? -0.287 -9.505 -25.528 1.00 49.72 90 SER A CA 1
ATOM 694 C C . SER A 1 90 ? -0.933 -8.849 -26.731 1.00 49.72 90 SER A C 1
ATOM 696 O O . SER A 1 90 ? -2.143 -8.633 -26.753 1.00 49.72 90 SER A O 1
ATOM 698 N N . THR A 1 91 ? -0.107 -8.424 -27.683 1.00 52.00 91 THR A N 1
ATOM 699 C CA . THR A 1 91 ? -0.530 -8.106 -29.038 1.00 52.00 91 THR A CA 1
ATOM 700 C C . THR A 1 91 ? -1.222 -9.350 -29.574 1.00 52.00 91 THR A C 1
ATOM 702 O O . THR A 1 91 ? -0.576 -10.228 -30.138 1.00 52.00 91 THR A O 1
ATOM 705 N N . SER A 1 92 ? -2.527 -9.457 -29.331 1.00 48.44 92 SER A N 1
ATOM 706 C CA . SER A 1 92 ? -3.405 -10.286 -30.135 1.00 48.44 92 SER A CA 1
ATOM 707 C C . SER A 1 92 ? -3.486 -9.554 -31.468 1.00 48.44 92 SER A C 1
ATOM 709 O O . SER A 1 92 ? -4.025 -8.450 -31.554 1.00 48.44 92 SER A O 1
ATOM 711 N N . ARG A 1 93 ? -2.760 -10.080 -32.453 1.00 45.75 93 ARG A N 1
ATOM 712 C CA . ARG A 1 93 ? -2.772 -9.569 -33.821 1.00 45.75 93 ARG A CA 1
ATOM 713 C C . ARG A 1 93 ? -3.997 -10.191 -34.513 1.00 45.75 93 ARG A C 1
ATOM 715 O O . ARG A 1 93 ? -4.172 -11.396 -34.332 1.00 45.75 93 ARG A O 1
ATOM 722 N N . PRO A 1 94 ? -4.832 -9.406 -35.219 1.00 54.66 94 PRO A N 1
ATOM 723 C CA . PRO A 1 94 ? -5.922 -9.946 -36.031 1.00 54.66 94 PRO A CA 1
ATOM 724 C C . PRO A 1 94 ? -5.396 -10.805 -37.186 1.00 54.66 94 PRO A C 1
ATOM 726 O O . PRO A 1 94 ? -4.223 -10.605 -37.596 1.00 54.66 94 PRO A O 1
#

Secondary structure (DSSP, 8-state):
------EEEEEEEEEES-HHHHHHHHHHHHHHHHHHS-HHHHHHHHHHTT-HHHHHHHHHHHHTTPPEEEEEEETTEEEEEEEEEPPP------

Foldseek 3Di:
DDDLALAEDELDEEAAQQLVVQLVVLLVSLVVVLVVDDVVQSVVSVVCNPDPVVSVVSSVCQNVQHKDWDWGDDPNYTYIYIYGHDPPPPPPDD

Radius of gyration: 15.17 Å; chains: 1; bounding box: 33×25×56 Å